Protein 8AXR (pdb70)

InterPro domains:
  IPR001611 Leucine-rich repeat [PS51450] (41-62)
  IPR001611 Leucine-rich repeat [PS51450] (63-84)
  IPR003603 U2A'/phosphoprotein 32 family A, C-terminal [SM00446] (104-122)
  IPR032675 Leucine-rich repeat domain superfamily [G3DSA:3.80.10.10] (8-136)

Solvent-accessible surface area: 3995 Å² total; per-residue (Å²): 155,47,50,80,41,0,53,107,53,0,168,124,19,101,63,116,3,7,88,22,0,64,135,42,0,23,59,93,62,155,118,171,48,56,84,38,0,54,110,55,2,176,120,13,114,57,151,10,3,95,33,0,45,144,46,0,35,106,91,90

Organism: Homo sapiens (NCBI:txid9606)

Radius of gyration: 9.99 Å; Cα contacts (8 Å, |Δi|>4): 47; chains: 2; bounding box: 22×24×22 Å

Structure (mmCIF, N/CA/C/O backbone):
data_8AXR
#
_entry.id   8AXR
#
_cell.length_a   56.115
_cell.length_b   50.628
_cell.length_c   22.146
_cell.angle_alpha   90.000
_cell.angle_beta   101.079
_cell.angle_gamma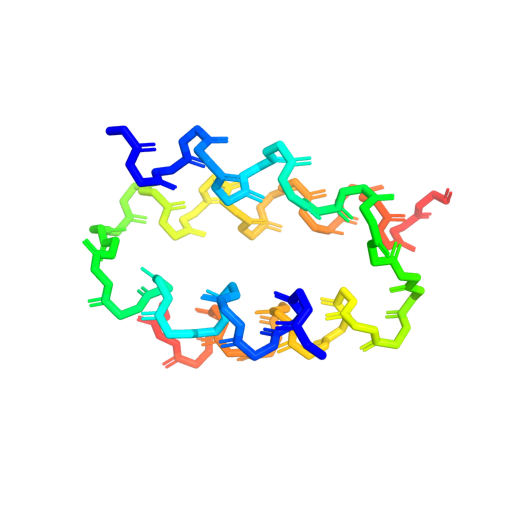   90.000
#
_symmetry.space_group_name_H-M   'C 1 2 1'
#
loop_
_entity.id
_entity.type
_entity.pdbx_description
1 polymer 'Cilia- and flagella-associated protein 410'
2 non-polymer 'CHLORIDE ION'
3 water water
#
loop_
_atom_site.group_PDB
_atom_site.id
_atom_site.type_symbol
_atom_site.label_atom_id
_atom_site.label_alt_id
_atom_site.label_comp_id
_atom_site.label_asym_id
_atom_site.label_entity_id
_atom_site.label_seq_id
_atom_site.pdbx_PDB_ins_code
_atom_site.Cartn_x
_atom_site.Cartn_y
_atom_site.Cartn_z
_atom_site.occupancy
_atom_site.B_iso_or_equiv
_atom_site.auth_seq_id
_atom_site.auth_comp_id
_atom_site.auth_asym_id
_atom_site.auth_atom_id
_atom_site.pdbx_PDB_model_num
ATOM 1 N N . ASN A 1 3 ? 6.35470 0.10590 -4.79722 1.000 38.58064 214 ASN A N 1
ATOM 2 C CA . ASN A 1 3 ? 5.12299 0.84945 -5.06702 1.000 42.43767 214 ASN A CA 1
ATOM 3 C C . ASN A 1 3 ? 4.60406 1.75612 -3.96207 1.000 34.61952 214 ASN A C 1
ATOM 4 O O . ASN A 1 3 ? 4.48612 2.97718 -4.14795 1.000 29.73927 214 ASN A O 1
ATOM 9 N N . VAL A 1 4 ? 4.22781 1.15018 -2.83778 1.000 34.94966 215 VAL A N 1
ATOM 10 C CA . VAL A 1 4 ? 3.93073 1.94260 -1.65355 1.000 27.27395 215 VAL A CA 1
ATOM 11 C C . VAL A 1 4 ? 5.15359 2.75385 -1.25417 1.000 25.87421 215 VAL A C 1
ATOM 12 O O . VAL A 1 4 ? 5.03890 3.92888 -0.89177 1.000 23.29013 215 VAL A O 1
ATOM 16 N N . LEU A 1 5 ? 6.34890 2.15734 -1.35761 1.000 25.67095 216 LEU A N 1
ATOM 17 C CA . LEU A 1 5 ? 7.56576 2.90222 -1.04802 1.000 22.69227 216 LEU A CA 1
ATOM 18 C C . LEU A 1 5 ? 7.73780 4.10316 -1.96977 1.000 23.17658 216 LEU A C 1
ATOM 19 O O . LEU A 1 5 ? 8.09249 5.19350 -1.50898 1.000 23.72455 216 LEU A O 1
ATOM 24 N N . THR A 1 6 ? 7.50707 3.92485 -3.27661 1.000 24.32502 217 THR A N 1
ATOM 25 C CA . THR A 1 6 ? 7.64499 5.05370 -4.19312 1.000 23.03540 217 THR A CA 1
ATOM 26 C C . THR A 1 6 ? 6.66133 6.16428 -3.84726 1.000 22.64994 217 THR A C 1
ATOM 27 O O . THR A 1 6 ? 7.01632 7.35046 -3.87454 1.000 23.39568 217 THR A O 1
ATOM 31 N N . ALA A 1 7 ? 5.42395 5.79978 -3.50847 1.000 20.53983 218 ALA A N 1
ATOM 32 C CA . ALA A 1 7 ? 4.44355 6.80555 -3.11299 1.000 17.57655 218 ALA A CA 1
ATOM 33 C C . ALA A 1 7 ? 4.87612 7.53629 -1.84854 1.000 19.45931 218 ALA A C 1
ATOM 34 O O . ALA A 1 7 ? 4.75213 8.76346 -1.76055 1.000 19.69148 218 ALA A O 1
ATOM 36 N N . ILE A 1 8 ? 5.39521 6.80412 -0.85918 1.000 19.74645 219 ILE A N 1
ATOM 37 C CA . ILE A 1 8 ? 5.82835 7.46180 0.37090 1.000 19.10262 219 ILE A CA 1
ATOM 38 C C . ILE A 1 8 ? 6.94708 8.45047 0.08409 1.000 19.99563 219 ILE A C 1
ATOM 39 O O . ILE A 1 8 ? 6.95055 9.57423 0.60230 1.000 20.58802 219 ILE A O 1
ATOM 44 N N . LEU A 1 9 ? 7.93005 8.04396 -0.72426 1.000 21.44637 220 LEU A N 1
ATOM 4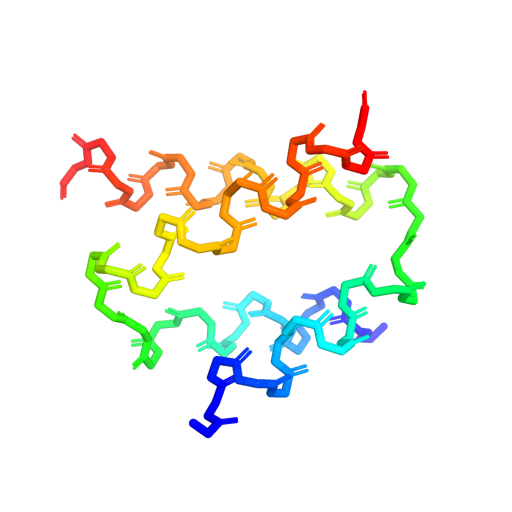5 C CA . LEU A 1 9 ? 9.07892 8.91200 -0.95593 1.000 22.83260 220 LEU A CA 1
ATOM 46 C C . LEU A 1 9 ? 8.65640 10.19949 -1.65934 1.000 23.62476 220 LEU A C 1
ATOM 47 O O . LEU A 1 9 ? 9.18967 11.27967 -1.36788 1.000 24.01922 220 LEU A O 1
ATOM 52 N N . LEU A 1 10 ? 7.68359 10.10446 -2.57526 1.000 22.86352 221 LEU A N 1
ATOM 53 C CA . LEU A 1 10 ? 7.14288 11.30210 -3.21154 1.000 22.07395 221 LEU A CA 1
ATOM 54 C C . LEU A 1 10 ? 6.43002 12.19024 -2.19833 1.000 24.49864 221 LEU A C 1
ATOM 55 O O . LEU A 1 10 ? 6.60122 13.41333 -2.20973 1.000 22.83541 221 LEU A O 1
ATOM 60 N N . LEU A 1 11 ? 5.63916 11.59320 -1.29932 1.000 24.47915 222 LEU A N 1
ATOM 61 C CA . LEU A 1 11 ? 4.89424 12.39894 -0.33492 1.000 19.91444 222 LEU A CA 1
ATOM 62 C C . LEU A 1 11 ? 5.81694 13.10295 0.65356 1.000 22.53775 222 LEU A C 1
ATOM 63 O O . LEU A 1 11 ? 5.46853 14.17428 1.16587 1.000 22.53097 222 LEU A O 1
ATOM 68 N N . LEU A 1 12 ? 6.99669 12.53180 0.91666 1.000 21.19585 223 LEU A N 1
ATOM 69 C CA . LEU A 1 12 ? 7.95032 13.16472 1.82778 1.000 22.68490 223 LEU A CA 1
ATOM 70 C C . LEU A 1 12 ? 8.33195 14.56152 1.35453 1.000 27.33673 223 LEU A C 1
ATOM 71 O O . LEU A 1 12 ? 8.63752 15.43299 2.17558 1.000 27.83112 223 LEU A O 1
ATOM 76 N N . ARG A 1 13 ? 8.30433 14.80070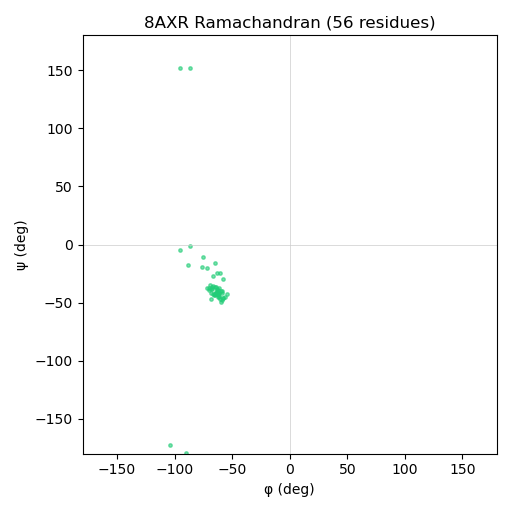 0.03779 1.000 25.55743 224 ARG A N 1
ATOM 77 C CA . ARG A 1 13 ? 8.61522 16.12709 -0.48880 1.000 29.64767 224 ARG A CA 1
ATOM 78 C C . ARG A 1 13 ? 7.59566 17.18038 -0.06692 1.000 32.27170 224 ARG A C 1
ATOM 79 O O . ARG A 1 13 ? 7.88569 18.37955 -0.15603 1.000 32.73389 224 ARG A O 1
ATOM 87 N N . GLU A 1 14 ? 6.42621 16.76624 0.41093 1.000 26.25726 225 GLU A N 1
ATOM 88 C CA . GLU A 1 14 ? 5.35196 17.67411 0.79194 1.000 29.81245 225 GLU A CA 1
ATOM 89 C C . GLU A 1 14 ? 5.33517 18.00070 2.27652 1.000 31.21217 225 GLU A C 1
ATOM 90 O O . GLU A 1 14 ? 4.52096 18.82508 2.70081 1.000 35.00344 225 GLU A O 1
ATOM 96 N N . LEU A 1 15 ? 6.19543 17.37484 3.07486 1.000 27.61133 226 LEU A N 1
ATOM 97 C CA . LEU A 1 15 ? 6.15072 17.52951 4.52256 1.000 27.14028 226 LEU A CA 1
ATOM 98 C C . LEU A 1 15 ? 6.94924 18.74263 4.98108 1.000 28.24174 226 LEU A C 1
ATOM 99 O O . LEU A 1 15 ? 7.93551 19.13791 4.35489 1.000 37.23790 226 LEU A O 1
ATOM 104 N N . ASP A 1 16 ? 6.52690 19.31195 6.10605 1.000 28.64302 227 ASP A N 1
ATOM 105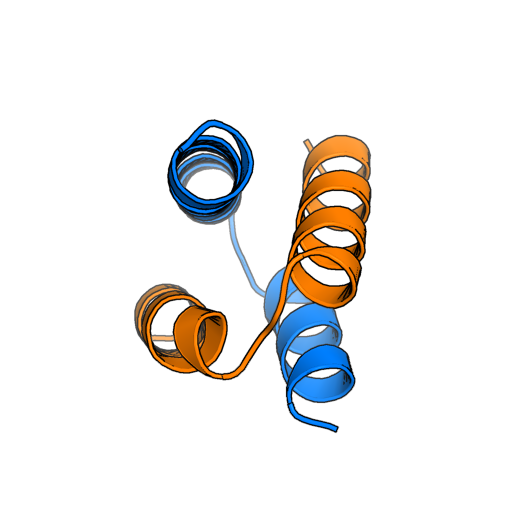 C CA . ASP A 1 16 ? 7.30940 20.35319 6.75335 1.000 26.34770 227 ASP A CA 1
ATOM 106 C C . ASP A 1 16 ? 8.27517 19.70741 7.74642 1.000 27.80016 227 ASP A C 1
ATOM 107 O O . ASP A 1 16 ? 8.30280 18.48634 7.91440 1.000 25.87732 227 ASP A O 1
ATOM 112 N N . ALA A 1 17 ? 9.06329 20.53399 8.43770 1.000 28.32639 228 ALA A N 1
ATOM 113 C CA . ALA A 1 17 ? 10.07156 20.00469 9.35095 1.000 25.09203 228 ALA A CA 1
ATOM 114 C C . ALA A 1 17 ? 9.45071 19.13466 10.43800 1.000 29.66958 228 ALA A C 1
ATOM 115 O O . ALA A 1 17 ? 9.99322 18.07576 10.78148 1.000 27.30613 228 ALA A O 1
ATOM 117 N N . GLU A 1 18 ? 8.31751 19.56338 10.99902 1.000 27.06809 229 GLU A N 1
ATOM 118 C CA . GLU A 1 18 ? 7.72142 18.81902 12.10316 1.000 28.91573 229 GLU A CA 1
ATOM 119 C C . GLU A 1 18 ? 7.20277 17.47137 11.61240 1.000 27.65941 229 GLU A C 1
ATOM 120 O O . GLU A 1 18 ? 7.33273 16.45779 12.30529 1.000 25.97931 229 GLU A O 1
ATOM 126 N N . GLY A 1 19 ? 6.62890 17.43802 10.40957 1.000 25.67123 230 GLY A N 1
ATOM 127 C CA . GLY A 1 19 ? 6.20207 16.16793 9.84722 1.000 25.52482 230 GLY A CA 1
ATOM 128 C C . GLY A 1 19 ? 7.36497 15.23679 9.56493 1.000 23.24379 230 GLY A C 1
ATOM 129 O O . GLY A 1 19 ? 7.27707 14.02930 9.81119 1.000 22.25163 230 GLY A O 1
ATOM 130 N N . LEU A 1 20 ? 8.45652 15.77342 9.00998 1.000 22.68670 231 LEU A N 1
ATOM 131 C CA . LEU A 1 20 ? 9.64198 14.95224 8.77289 1.000 22.00648 231 LEU A CA 1
ATOM 132 C C . LEU A 1 20 ? 10.17404 14.36307 10.07294 1.000 24.42106 231 LEU A C 1
ATOM 133 O O . LEU A 1 20 ? 10.59341 13.20028 10.10638 1.000 23.87416 231 LEU A O 1
ATOM 138 N N . GLU A 1 21 ? 10.16509 15.14706 11.15738 1.000 24.20814 232 GLU A N 1
ATOM 139 C CA . GLU A 1 21 ? 10.65247 14.64088 12.43748 1.000 24.33725 232 GLU A CA 1
ATOM 140 C C . GLU A 1 21 ? 9.75650 13.53476 12.97900 1.000 24.18140 232 GLU A C 1
ATOM 141 O O . GLU A 1 21 ? 10.24615 12.59134 13.61269 1.000 25.76291 232 GLU A O 1
ATOM 147 N N . ALA A 1 22 ? 8.44134 13.64665 12.76410 1.000 24.57237 233 ALA A N 1
ATOM 148 C CA . ALA A 1 22 ? 7.52847 12.59352 13.20172 1.000 24.36850 233 ALA A CA 1
ATOM 149 C C . ALA A 1 22 ? 7.74409 11.30997 12.40979 1.000 25.37177 233 ALA A C 1
ATOM 150 O O . ALA A 1 22 ? 7.68065 10.21530 12.97871 1.000 24.87486 233 ALA A O 1
ATOM 152 N N . VAL A 1 23 ? 8.00774 11.41917 11.10297 1.000 21.60599 234 VAL A N 1
ATOM 153 C CA . VAL A 1 23 ? 8.31491 10.22405 10.31369 1.000 20.90672 234 VAL A CA 1
ATOM 154 C C . VAL A 1 23 ? 9.62980 9.61628 10.77707 1.000 22.88054 234 VAL A C 1
ATOM 155 O O . VAL A 1 23 ? 9.74582 8.39560 10.93686 1.000 23.92264 234 VAL A O 1
ATOM 159 N N . GLN A 1 24 ? 10.63503 10.46329 11.01152 1.000 22.38212 235 GLN A N 1
ATOM 160 C CA . GLN A 1 24 ? 11.92857 9.99421 11.49451 1.000 23.55054 235 GLN A CA 1
ATOM 161 C C . GLN A 1 24 ? 11.77106 9.20038 12.78405 1.000 25.27735 235 GLN A C 1
ATOM 162 O O . GLN A 1 24 ? 12.36260 8.12514 12.94926 1.000 25.35359 235 GLN A O 1
ATOM 168 N N . GLN A 1 25 ? 10.97162 9.71679 13.71853 1.000 25.15322 236 GLN A N 1
ATOM 169 C CA . GLN A 1 25 ? 10.82428 9.04753 15.00876 1.000 24.36521 236 GLN A CA 1
ATOM 170 C C . GLN A 1 25 ? 10.05343 7.73722 14.86962 1.000 27.59065 236 GLN A C 1
ATOM 171 O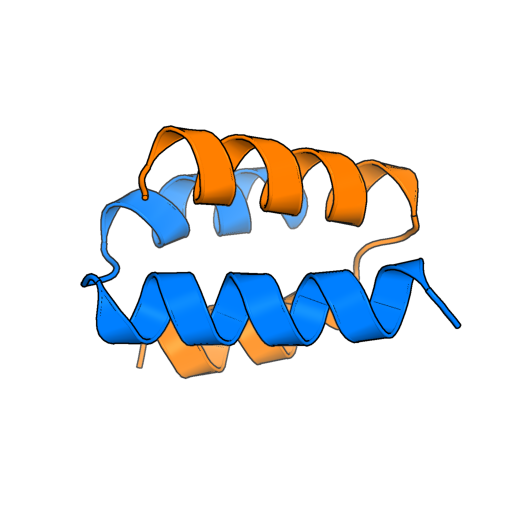 O . GLN A 1 25 ? 10.39316 6.73691 15.51627 1.000 29.75103 236 GLN A O 1
ATOM 177 N N . THR A 1 26 ? 9.03566 7.71332 14.00479 1.000 23.78623 237 THR A N 1
ATOM 178 C CA . THR A 1 26 ? 8.23298 6.50778 13.81901 1.000 26.77988 237 THR A CA 1
ATOM 179 C C . THR A 1 26 ? 9.04252 5.40965 13.14291 1.000 27.15209 237 THR A C 1
ATOM 180 O O . THR A 1 26 ? 9.01284 4.24655 13.56611 1.000 28.02203 237 THR A O 1
ATOM 184 N N . VAL A 1 27 ? 9.75711 5.75523 12.07123 1.000 24.54586 238 VAL A N 1
ATOM 185 C CA . VAL A 1 27 ? 10.55374 4.75785 11.35936 1.000 23.75294 238 VAL A CA 1
ATOM 186 C C . VAL A 1 27 ? 11.65815 4.22105 12.26265 1.000 30.93793 238 VAL A C 1
ATOM 187 O O . VAL A 1 27 ? 11.93770 3.01316 12.28251 1.000 27.77391 238 VAL A O 1
ATOM 191 N N . GLY A 1 28 ? 12.29162 5.10309 13.03640 1.000 25.71653 239 GLY A N 1
ATOM 192 C CA . GLY A 1 28 ? 13.33520 4.65360 13.94438 1.000 31.29904 239 GLY A CA 1
ATOM 193 C C . GLY A 1 28 ? 12.81873 3.67468 14.98002 1.000 34.41155 239 GLY A C 1
ATOM 194 O O . GLY A 1 28 ? 13.49840 2.70556 15.32664 1.000 29.65375 239 GLY A O 1
ATOM 195 N N . SER A 1 29 ? 11.59997 3.90106 15.47271 1.000 29.65680 240 SER A N 1
ATOM 196 C CA . SER A 1 29 ? 11.00927 2.97569 16.43316 1.000 35.02525 240 SER A CA 1
ATOM 197 C C . SER A 1 29 ? 10.66500 1.63919 15.77700 1.000 34.32127 240 SER A C 1
ATOM 198 O O . SER A 1 29 ? 10.78443 0.58103 16.40919 1.000 38.97852 240 SER A O 1
ATOM 201 N N . ARG A 1 30 ? 10.24390 1.66262 14.51018 1.000 35.29113 241 ARG A N 1
ATOM 202 C CA . ARG A 1 30 ? 9.96498 0.41400 13.80466 1.000 38.26633 241 ARG A CA 1
ATOM 203 C C . ARG A 1 30 ? 11.25102 -0.34946 13.51129 1.000 40.67182 241 ARG A C 1
ATOM 204 O O . ARG A 1 30 ? 11.28287 -1.58310 13.59964 1.000 39.77147 241 ARG A O 1
ATOM 212 N N . LEU A 1 31 ? 12.31657 0.36800 13.14389 1.000 30.88258 242 LEU A N 1
ATOM 213 C CA . LEU A 1 31 ? 13.57667 -0.28199 12.79152 1.000 28.17882 242 LEU A CA 1
ATOM 214 C C . LEU A 1 31 ? 14.28123 -0.85861 14.01330 1.000 34.08856 242 LEU A C 1
ATOM 215 O O . LEU A 1 31 ? 14.89378 -1.92660 13.92664 1.000 32.30392 242 LEU A O 1
ATOM 220 N N . GLN A 1 32 ? 14.22112 -0.16386 15.15259 1.000 30.04164 243 GLN A N 1
ATOM 221 C CA . GLN A 1 32 ? 14.94452 -0.59088 16.34590 1.000 34.71373 243 GLN A CA 1
ATOM 222 C C . GLN A 1 32 ? 14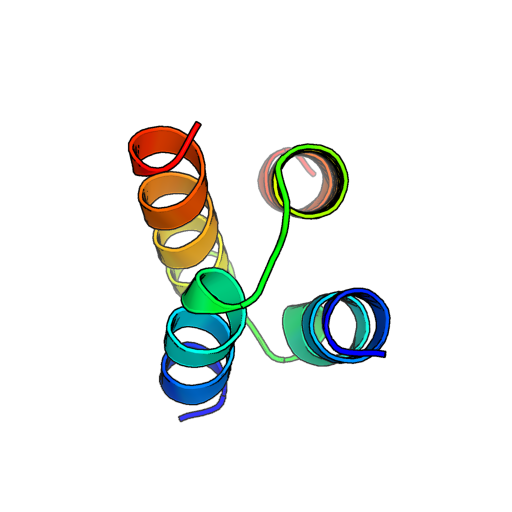.28843 -1.76718 17.05802 1.000 46.55697 243 GLN A C 1
ATOM 223 O O . GLN A 1 32 ? 14.96144 -2.45249 17.83753 1.000 47.04478 243 GLN A O 1
ATOM 229 N N . ALA A 1 33 ? 13.00968 -2.02745 16.80529 1.000 43.51490 244 ALA A N 1
ATOM 230 C CA . ALA A 1 33 ? 12.32381 -3.13667 17.46065 1.000 57.23984 244 ALA A CA 1
ATOM 231 C C . ALA A 1 33 ? 12.02672 -4.26537 16.47788 1.000 50.88150 244 ALA A C 1
ATOM 232 O O . ALA A 1 33 ? 10.87038 -4.64159 16.27786 1.000 61.43236 244 ALA A O 1
ATOM 234 N N . ASN B 1 3 ? -2.76783 16.22677 6.24608 1.000 45.72971 214 ASN B N 1
ATOM 235 C CA . ASN B 1 3 ? -3.27258 14.93245 5.80337 1.000 37.92012 214 ASN B CA 1
ATOM 236 C C . ASN B 1 3 ? -2.16713 14.04599 5.25652 1.000 28.28425 214 ASN B C 1
ATOM 237 O O . ASN B 1 3 ? -2.27381 12.80558 5.29612 1.000 24.12364 214 ASN B O 1
ATOM 242 N N . VAL B 1 4 ? -1.12963 14.68371 4.70829 1.000 31.36459 215 VAL B N 1
ATOM 243 C CA . VAL B 1 4 ? -0.02194 13.93950 4.11542 1.000 25.16974 215 VAL B CA 1
ATOM 244 C C . VAL B 1 4 ? 0.74404 13.16470 5.18108 1.000 24.31352 215 VAL B C 1
ATOM 245 O O . VAL B 1 4 ? 1.11906 12.01024 4.96428 1.000 21.47382 215 VAL B O 1
ATOM 249 N N . LEU B 1 5 ? 0.99626 13.77769 6.34527 1.000 24.35210 216 LEU B N 1
ATOM 250 C CA . LEU B 1 5 ? 1.70071 13.06466 7.40802 1.000 23.15990 216 LEU B CA 1
ATOM 251 C C . LEU B 1 5 ? 0.93163 11.81897 7.83763 1.000 20.33017 216 LEU B C 1
ATOM 252 O O . LEU B 1 5 ? 1.50011 10.71984 7.93586 1.000 20.58314 216 LEU B O 1
ATOM 257 N N . THR B 1 6 ? -0.36939 11.97384 8.10202 1.000 22.76880 217 THR B N 1
ATOM 258 C CA . THR B 1 6 ? -1.18409 10.83831 8.51402 1.000 24.09609 217 THR B CA 1
ATOM 259 C C . THR B 1 6 ? -1.14109 9.73464 7.46278 1.000 18.55702 217 THR B C 1
ATOM 260 O O . THR B 1 6 ? -0.94581 8.55333 7.78186 1.000 23.31664 217 THR B O 1
ATOM 264 N N . ALA B 1 7 ? -1.30809 10.10410 6.18854 1.000 19.08771 218 ALA B N 1
ATOM 265 C CA . ALA B 1 7 ? -1.26237 9.10376 5.12640 1.000 17.15650 218 ALA B CA 1
ATOM 266 C C . ALA B 1 7 ? 0.06945 8.35288 5.12034 1.000 19.79004 218 ALA B C 1
ATOM 267 O O . ALA B 1 7 ? 0.09450 7.12389 5.01036 1.000 20.15650 218 ALA B O 1
ATOM 269 N N . ILE B 1 8 ? 1.18856 9.07878 5.22951 1.000 18.64323 219 ILE B N 1
ATOM 270 C CA . ILE B 1 8 ? 2.50938 8.44788 5.25501 1.000 17.32908 219 ILE B CA 1
ATOM 271 C C . ILE B 1 8 ? 2.61721 7.47279 6.42236 1.000 18.77130 219 ILE B C 1
ATOM 272 O O . ILE B 1 8 ? 3.07731 6.33778 6.26057 1.000 20.41665 219 ILE B O 1
ATOM 277 N N . LEU B 1 9 ? 2.20996 7.90699 7.61856 1.000 21.25231 220 LEU B N 1
ATOM 278 C CA . LEU B 1 9 ? 2.35358 7.04990 8.79315 1.000 20.65523 220 LEU B CA 1
ATOM 279 C C . LEU B 1 9 ? 1.48865 5.80131 8.67475 1.000 28.64964 220 LEU B C 1
ATOM 280 O O . LEU B 1 9 ? 1.89362 4.70849 9.09547 1.000 27.26361 220 LEU B O 1
ATOM 285 N N . LEU B 1 10 ? 0.29827 5.94454 8.08752 1.000 23.55090 221 LEU B N 1
ATOM 286 C CA . LEU B 1 10 ? -0.56297 4.79744 7.83345 1.000 25.55773 221 LEU B CA 1
ATOM 287 C C . LEU B 1 10 ? 0.10912 3.83829 6.85408 1.000 24.33953 221 LEU B C 1
ATOM 288 O O . LEU B 1 10 ? 0.06751 2.61381 7.03717 1.000 30.79548 221 LEU B O 1
ATOM 293 N N . LEU B 1 11 ? 0.74804 4.38181 5.80582 1.000 23.13981 222 LEU B N 1
ATOM 294 C CA . LEU B 1 11 ? 1.35897 3.56952 4.75510 1.000 23.85221 222 LEU B CA 1
ATOM 295 C C . LEU B 1 11 ? 2.63122 2.85150 5.21380 1.000 24.73154 222 LEU B C 1
ATOM 296 O O . LEU B 1 11 ? 3.03757 1.86831 4.57973 1.000 22.66493 222 LEU B O 1
ATOM 301 N N . LEU B 1 12 ? 3.27114 3.32052 6.29190 1.000 23.09557 223 LEU B N 1
ATOM 302 C CA . LEU B 1 12 ? 4.53518 2.73179 6.72385 1.000 20.90902 223 LEU B CA 1
ATOM 303 C C . LEU B 1 12 ? 4.40181 1.25910 7.08601 1.000 23.33516 223 LEU B C 1
ATOM 304 O O . LEU B 1 12 ? 5.38136 0.51602 7.01382 1.000 24.81716 223 LEU B O 1
ATOM 309 N N . ARG B 1 13 ? 3.23028 0.79761 7.46474 1.000 24.76737 224 ARG B N 1
ATOM 310 C CA . ARG B 1 13 ? 3.21465 -0.59745 7.87428 1.000 35.77216 224 ARG B CA 1
ATOM 311 C C . ARG B 1 13 ? 3.01377 -1.57963 6.73861 1.000 35.84548 224 ARG B C 1
ATOM 312 O O . ARG B 1 13 ? 3.06914 -2.78896 6.97982 1.000 31.88199 224 ARG B O 1
ATOM 320 N N . GLU B 1 14 ? 2.84678 -1.08403 5.51201 1.000 26.92418 225 GLU B N 1
ATOM 321 C CA . GLU B 1 14 ? 3.04416 -1.89753 4.31680 1.000 26.81113 225 GLU B CA 1
ATOM 322 C C . GLU B 1 14 ? 4.51499 -2.14719 4.01171 1.000 32.54276 225 GLU B C 1
ATOM 323 O O . GLU B 1 14 ? 4.81469 -2.96945 3.14207 1.000 31.23573 225 GLU B O 1
ATOM 329 N N . LEU B 1 15 ? 5.43013 -1.46327 4.68884 1.000 27.02414 226 LEU B N 1
ATOM 330 C CA . LEU B 1 15 ? 6.85035 -1.58607 4.40168 1.000 24.83043 226 LEU B CA 1
ATOM 331 C C . LEU B 1 15 ? 7.50087 -2.60562 5.32427 1.000 26.57814 226 LEU B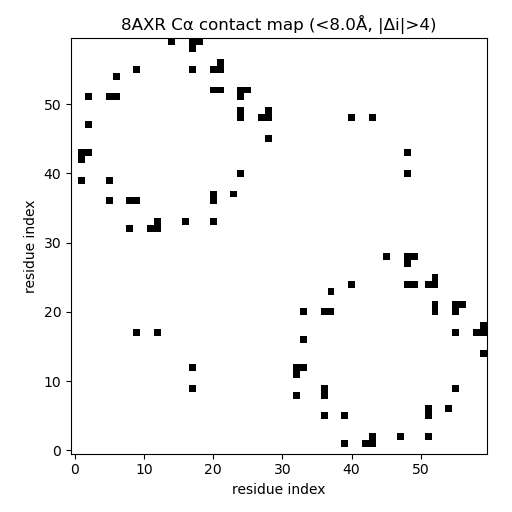 C 1
ATOM 332 O O . LEU B 1 15 ? 7.06206 -2.81920 6.45940 1.000 30.82787 226 LEU B O 1
ATOM 337 N N . ASP B 1 16 ? 8.56583 -3.22545 4.82585 1.000 25.20379 227 ASP B N 1
ATOM 338 C CA . ASP B 1 16 ? 9.43573 -4.05783 5.63962 1.000 29.54313 227 ASP B CA 1
ATOM 339 C C . ASP B 1 16 ? 10.72766 -3.28962 5.93099 1.000 31.03029 227 ASP B C 1
ATOM 340 O O . ASP B 1 16 ? 10.84772 -2.09998 5.62002 1.000 23.59399 227 ASP B O 1
ATOM 345 N N . ALA B 1 17 ? 11.70325 -3.96630 6.54490 1.000 26.83479 228 ALA B N 1
ATOM 346 C CA . ALA B 1 17 ? 12.90456 -3.28367 7.02145 1.000 29.62417 228 ALA B CA 1
ATOM 347 C C . ALA B 1 17 ? 13.60072 -2.48910 5.92304 1.000 32.87321 228 ALA B C 1
ATOM 348 O O . ALA B 1 17 ? 14.03222 -1.35117 6.15024 1.000 27.08339 228 ALA B O 1
ATOM 350 N N . GLU B 1 18 ? 13.71782 -3.06787 4.72422 1.000 28.80263 229 GLU B N 1
ATOM 351 C CA . GLU B 1 18 ? 14.45100 -2.39864 3.65422 1.000 32.83533 229 GLU B CA 1
ATOM 352 C C . GLU B 1 18 ? 13.76339 -1.10672 3.23155 1.000 28.67122 229 GLU B C 1
ATOM 353 O O . GLU B 1 18 ? 14.42882 -0.08730 3.00959 1.000 27.79357 229 GLU B O 1
ATOM 359 N N . GLY B 1 19 ? 12.43556 -1.12857 3.11379 1.000 26.47197 230 GLY B N 1
ATOM 360 C CA . GLY B 1 19 ? 11.72187 0.08677 2.75488 1.000 26.12925 230 GLY B CA 1
ATOM 361 C C . GLY B 1 19 ? 11.78284 1.13427 3.84985 1.000 24.56140 230 GLY B C 1
ATOM 362 O O . GLY B 1 19 ? 11.86448 2.33557 3.57190 1.000 21.76208 230 GLY B O 1
ATOM 363 N N . LEU B 1 20 ? 11.73721 0.69794 5.10954 1.000 23.48331 231 LEU B N 1
ATOM 364 C CA . LEU B 1 20 ? 11.85098 1.64512 6.21475 1.000 20.37225 231 LEU B CA 1
ATOM 365 C C . LEU B 1 20 ? 13.21178 2.33036 6.21112 1.000 24.59353 231 LEU B C 1
ATOM 366 O O . LEU B 1 20 ? 13.30745 3.53529 6.47450 1.000 24.12041 231 LEU B O 1
ATOM 371 N N . GLU B 1 21 ? 14.28128 1.58069 5.92219 1.000 24.15436 232 GLU B N 1
ATOM 372 C CA . GLU B 1 21 ? 15.60702 2.18807 5.84535 1.000 29.25457 232 GLU B CA 1
ATOM 373 C C . GLU B 1 21 ? 15.68045 3.21776 4.72464 1.000 31.03205 232 GLU B C 1
ATOM 374 O O . GLU B 1 21 ? 16.32788 4.26191 4.87114 1.000 29.40874 232 GLU B O 1
ATOM 380 N N . ALA B 1 22 ? 15.03089 2.93633 3.59056 1.000 27.60232 233 ALA B N 1
ATOM 381 C CA . ALA B 1 22 ? 14.97929 3.90905 2.50457 1.000 30.61566 233 ALA B CA 1
ATOM 382 C C . ALA B 1 22 ? 14.28957 5.19105 2.95672 1.000 27.93872 233 ALA B C 1
ATOM 383 O O . ALA B 1 22 ? 14.77062 6.29884 2.68924 1.000 28.17967 233 ALA B O 1
ATOM 385 N N . VAL B 1 23 ? 13.15717 5.05686 3.65113 1.000 22.09054 234 VAL B N 1
ATOM 386 C CA . VAL B 1 23 ? 12.45004 6.22782 4.16424 1.000 23.61477 234 VAL B CA 1
ATOM 387 C C . VAL B 1 23 ? 13.33343 7.00112 5.13480 1.000 29.03077 234 VAL B C 1
ATOM 388 O O . VAL B 1 23 ? 13.45162 8.22791 5.05004 1.000 29.12893 234 VAL B O 1
ATOM 392 N N . GLN B 1 24 ? 13.97727 6.29136 6.06699 1.000 27.79653 235 GLN B N 1
ATOM 393 C CA . GLN B 1 24 ? 14.77283 6.96833 7.08740 1.000 28.80648 235 GLN B CA 1
ATOM 394 C C . GLN B 1 24 ? 15.92109 7.75117 6.45861 1.000 32.89242 235 GLN B C 1
ATOM 395 O O . GLN B 1 24 ? 16.22898 8.87248 6.88672 1.000 34.32684 23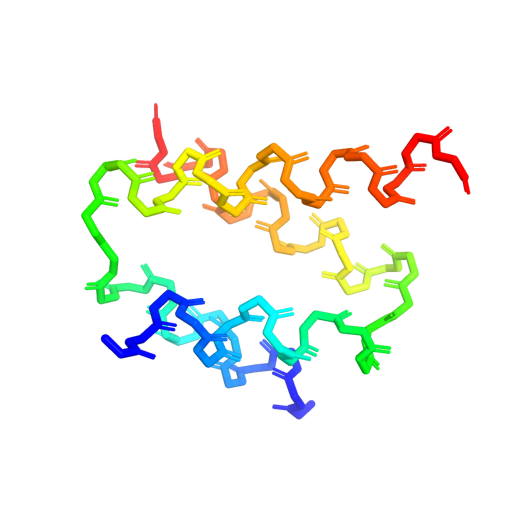5 GLN B O 1
ATOM 401 N N . GLN B 1 25 ? 16.55407 7.18366 5.42855 1.000 34.39822 236 GLN B N 1
ATOM 402 C CA . GLN B 1 25 ? 17.67299 7.85880 4.77965 1.000 35.55992 236 GLN B CA 1
ATOM 403 C C . GLN B 1 25 ? 17.20722 9.09967 4.02406 1.000 38.38186 236 GLN B C 1
ATOM 404 O O . GLN B 1 25 ? 17.86137 10.14880 4.08072 1.000 40.47999 236 GLN B O 1
ATOM 410 N N . THR B 1 26 ? 16.07546 9.00240 3.31916 1.000 31.31252 237 THR B N 1
ATOM 411 C CA . THR B 1 26 ? 15.51628 10.17006 2.64149 1.000 33.82031 237 THR B CA 1
ATOM 412 C C . THR B 1 26 ? 15.13206 11.25860 3.63736 1.000 38.90242 237 THR B C 1
ATOM 413 O O . THR B 1 26 ? 15.39665 12.44439 3.40615 1.000 39.59399 237 THR B O 1
ATOM 417 N N . VAL B 1 27 ? 14.51108 10.87337 4.75571 1.000 35.96593 238 VAL B N 1
ATOM 418 C CA . VAL B 1 27 ? 14.08930 11.84987 5.75612 1.000 31.66653 238 VAL B CA 1
ATOM 419 C C . VAL B 1 27 ? 15.29903 12.53804 6.37949 1.000 39.48871 238 VAL B C 1
ATOM 420 O O . VAL B 1 27 ? 15.30710 13.76149 6.57072 1.000 43.64981 238 VAL B O 1
ATOM 424 N N . GLY B 1 28 ? 16.33783 11.76609 6.70648 1.000 36.15430 239 GLY B N 1
ATOM 425 C CA . GLY B 1 28 ? 17.52651 12.35715 7.30272 1.000 44.54864 239 GLY B CA 1
ATOM 426 C C . GLY B 1 28 ? 18.21303 13.34507 6.38023 1.000 46.17924 239 GLY B C 1
ATOM 427 O O . GLY B 1 28 ? 18.64503 14.41650 6.81271 1.000 50.26019 239 GLY B O 1
ATOM 428 N N . SER B 1 29 ? 18.31673 13.00127 5.09488 1.000 49.20666 240 SER B N 1
ATOM 429 C CA . SER B 1 29 ? 18.88623 13.91785 4.11434 1.000 51.85201 240 SER B CA 1
ATOM 430 C C . SER B 1 29 ? 18.05959 15.18616 3.97310 1.000 55.53822 240 SER B C 1
ATOM 431 O O . SER B 1 29 ? 18.59197 16.22056 3.55792 1.000 56.97172 240 SER B O 1
ATOM 434 N N . ARG B 1 30 ? 16.77396 15.12793 4.30750 1.000 47.91376 241 ARG B N 1
ATOM 435 C CA . ARG B 1 30 ? 15.89961 16.28706 4.22882 1.000 51.94864 241 ARG B CA 1
ATOM 436 C C . ARG B 1 30 ? 15.90547 17.11161 5.50673 1.000 51.09362 241 ARG B C 1
ATOM 437 O O . ARG B 1 30 ? 15.48731 18.27494 5.48032 1.000 58.89191 241 ARG B O 1
ATOM 445 N N . LEU B 1 31 ? 16.37169 16.54238 6.61496 1.000 52.56992 242 LEU B N 1
ATOM 446 C CA . LEU B 1 31 ? 16.43268 17.25791 7.88417 1.000 49.86350 242 LEU B CA 1
ATOM 447 C C . LEU B 1 31 ? 17.84563 17.78455 8.13282 1.000 55.16581 242 LEU B C 1
ATOM 448 O O . LEU B 1 31 ? 18.20750 18.12204 9.26228 1.000 59.63098 242 LEU B O 1
#

GO terms:
  GO:0036064 ciliary basal body (C, IDA)
  GO:0001750 photoreceptor outer segment (C, IDA)
  GO:0005737 cytoplasm (C, IDA)
  GO:0005739 mitochondrion (C, IDA)
  GO:0005886 plasma membrane (C, IDA)
  GO:0005515 protein binding (F, IPI)
  GO:0005829 cytosol (C, IDA)

Secondary structure (DSSP, 8-state):
-HHHHHHHHHTT--HHHHHHHHHHHHHHHH-/-HHHHHHHHGGG--HHHHHHHHHHHHHH-

Foldseek 3Di:
DVVVVVVVCVVVDDPVVVVVVVVVVVVVVVD/DVVVVVVVCVVVDDPVVVVVVVVVVVVVD

Sequence (60 aa):
NVLTAILLLLRELDAEGLEAVQQTVGSRLQANVLTAILLLLRELDAEGLEAVQQTVGSRL

B-factor: mean 33.4, std 11.69, range [17.16, 73.57]